Protein AF-A0A7Y0D7K5-F1 (afdb_monomer_lite)

Radius of gyration: 28.22 Å; chains: 1; bounding box: 79×34×93 Å

Sequence (152 aa):
MPNDAGIDSTDLQPPSTDTEVSLPSPTLRAWVGRTGASWARPSWRRTLSRWSIAGAAVDMLTTSAVGHADRIREGNPLSAAGQALLGSTLVYMVATTLLVTGLLTVLAVRPVNGPTRMLWWALALLGAAKIAVAILNLVVLQGALDAAVDVV

pLDDT: mean 70.34, std 15.25, range [37.34, 91.44]

Foldseek 3Di:
DDDDDDDDPPDPPPPPPPPPVCDPQDDPVRLLVCLVVLCVDDDVLVVLLVLLLVLLVLLLVLLVVVCVPPVDDDPDPVLVVQCVVPVDSNVSSVVVSVVLNSLSSSSSTDQGDDVSVVSNVVNSVSSVVSNVSSVVSVVVVVVVVVVVVVVD

Structure (mmCIF, N/CA/C/O backbone):
data_AF-A0A7Y0D7K5-F1
#
_entry.id   AF-A0A7Y0D7K5-F1
#
loop_
_atom_site.group_PDB
_atom_site.id
_atom_site.type_symbol
_atom_site.label_atom_id
_atom_site.label_alt_id
_atom_site.label_comp_id
_atom_site.label_asym_id
_atom_site.label_entity_id
_atom_site.label_seq_id
_atom_site.pdbx_PDB_ins_code
_atom_site.Cartn_x
_atom_site.Cartn_y
_atom_site.Cartn_z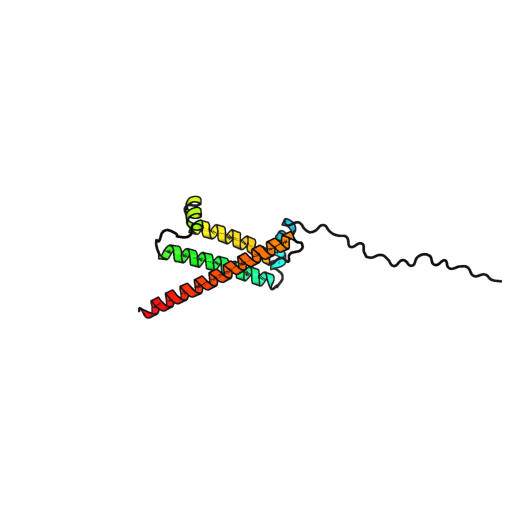
_atom_site.occupancy
_atom_site.B_iso_or_equiv
_atom_site.auth_seq_id
_atom_site.auth_comp_id
_atom_site.auth_asym_id
_atom_site.auth_atom_id
_atom_site.pdbx_PDB_model_num
ATOM 1 N N . MET A 1 1 ? -60.578 -14.294 63.169 1.00 37.34 1 MET A N 1
ATOM 2 C CA . MET A 1 1 ? -59.136 -14.623 63.188 1.00 37.34 1 MET A CA 1
ATOM 3 C C . MET A 1 1 ? -58.818 -15.430 61.941 1.00 37.34 1 MET A C 1
ATOM 5 O O . MET A 1 1 ? -59.559 -16.388 61.744 1.00 37.34 1 MET A O 1
ATOM 9 N N . PRO A 1 2 ? -57.742 -15.161 61.176 1.00 46.78 2 PRO A N 1
ATOM 10 C CA . PRO A 1 2 ? -57.019 -13.912 60.843 1.00 46.78 2 PRO A CA 1
ATOM 11 C C . PRO A 1 2 ? -57.277 -13.509 59.353 1.00 46.78 2 PRO A C 1
ATOM 13 O O . PRO A 1 2 ? -57.863 -14.290 58.615 1.00 46.78 2 PRO A O 1
ATOM 16 N N . ASN A 1 3 ? -57.193 -12.242 58.921 1.00 45.78 3 ASN A N 1
ATOM 17 C CA . ASN A 1 3 ? -56.014 -11.459 58.494 1.00 45.78 3 ASN A CA 1
ATOM 18 C C . ASN A 1 3 ? -55.047 -12.191 57.547 1.00 45.78 3 ASN A C 1
ATOM 20 O O . ASN A 1 3 ? -54.364 -13.089 58.009 1.00 45.78 3 ASN A O 1
ATOM 24 N N . ASP A 1 4 ? -54.964 -11.731 56.293 1.00 44.91 4 ASP A N 1
ATOM 25 C CA . ASP A 1 4 ? -53.731 -11.615 55.490 1.00 44.91 4 ASP A CA 1
ATOM 26 C C . ASP A 1 4 ? -54.038 -10.619 54.353 1.00 44.91 4 ASP A C 1
ATOM 28 O O . ASP A 1 4 ? -54.832 -10.883 53.456 1.00 44.91 4 ASP A O 1
ATOM 32 N N . ALA A 1 5 ? -53.762 -9.333 54.575 1.00 48.69 5 ALA A N 1
ATOM 33 C CA . ALA A 1 5 ? -52.482 -8.697 54.265 1.00 48.69 5 ALA A CA 1
ATOM 34 C C . ALA A 1 5 ? -52.248 -8.643 52.749 1.00 48.69 5 ALA A C 1
ATOM 36 O O . ALA A 1 5 ? -51.933 -9.636 52.099 1.00 48.69 5 ALA A O 1
ATOM 37 N N . GLY A 1 6 ? -52.443 -7.442 52.200 1.00 49.81 6 GLY A N 1
ATOM 38 C CA . GLY A 1 6 ? -52.132 -7.138 50.817 1.00 49.81 6 GLY A CA 1
ATOM 39 C C . GLY A 1 6 ? -50.668 -7.418 50.509 1.00 49.81 6 GLY A C 1
ATOM 40 O O . GLY A 1 6 ? -49.778 -7.089 51.292 1.00 49.81 6 GLY A O 1
ATOM 41 N N . ILE A 1 7 ? -50.443 -7.992 49.335 1.00 47.72 7 ILE A N 1
ATOM 42 C CA . ILE A 1 7 ? -49.154 -7.916 48.669 1.00 47.72 7 ILE A CA 1
ATOM 43 C C . ILE A 1 7 ? -49.360 -6.920 47.540 1.00 47.72 7 ILE A C 1
ATOM 45 O O . ILE A 1 7 ? -49.883 -7.228 46.469 1.00 47.72 7 ILE A O 1
ATOM 49 N N . ASP A 1 8 ? -49.036 -5.681 47.888 1.00 45.88 8 ASP A N 1
ATOM 50 C CA . ASP A 1 8 ? -48.740 -4.605 46.964 1.00 45.88 8 ASP A CA 1
ATOM 51 C C . ASP A 1 8 ? -47.796 -5.157 45.886 1.00 45.88 8 ASP A C 1
ATOM 53 O O . ASP A 1 8 ? -46.768 -5.761 46.194 1.00 45.88 8 ASP A O 1
ATOM 57 N N . SER A 1 9 ? -48.184 -5.040 44.617 1.00 49.78 9 SER A N 1
ATOM 58 C CA . SER A 1 9 ? -47.367 -5.482 43.479 1.00 49.78 9 SER A CA 1
ATOM 59 C C . SER A 1 9 ? -46.282 -4.446 43.185 1.00 49.78 9 SER A C 1
ATOM 61 O O . SER A 1 9 ? -46.127 -3.992 42.052 1.00 49.78 9 SER A O 1
ATOM 63 N N . THR A 1 10 ? -45.570 -4.033 44.231 1.00 52.44 10 THR A N 1
ATOM 64 C CA . THR A 1 10 ? -44.406 -3.170 44.154 1.00 52.44 10 THR A CA 1
ATOM 65 C C . THR A 1 10 ? -43.204 -4.011 43.731 1.00 52.44 10 THR A C 1
ATOM 67 O O . THR A 1 10 ? -42.804 -4.970 44.387 1.00 52.44 10 THR A O 1
ATOM 70 N N . ASP A 1 11 ? -42.642 -3.615 42.593 1.00 52.28 11 ASP A N 1
ATOM 71 C CA . ASP A 1 11 ? -41.229 -3.752 42.261 1.00 52.28 11 ASP A CA 1
ATOM 72 C C . ASP A 1 11 ? -40.664 -5.169 42.100 1.00 52.28 11 ASP A C 1
ATOM 74 O O . ASP A 1 11 ? -39.744 -5.600 42.790 1.00 52.28 11 ASP A O 1
ATOM 78 N N . LEU A 1 12 ? -41.090 -5.838 41.029 1.00 51.75 12 LEU A N 1
ATOM 79 C CA . LEU A 1 12 ? -40.170 -6.687 40.265 1.00 51.75 12 LEU A CA 1
ATOM 80 C C . LEU A 1 12 ? -39.890 -6.035 38.913 1.00 51.75 12 LEU A C 1
ATOM 82 O O . LEU A 1 12 ? -40.195 -6.576 37.851 1.00 51.75 12 LEU A O 1
ATOM 86 N N . GLN A 1 13 ? -39.298 -4.841 38.962 1.00 49.28 13 GLN A N 1
ATOM 87 C CA . GLN A 1 13 ? -38.599 -4.298 37.809 1.00 49.28 13 GLN A CA 1
ATOM 88 C C . GLN A 1 13 ? -37.346 -5.166 37.599 1.00 49.28 13 GLN A C 1
ATOM 90 O O . GLN A 1 13 ? -36.505 -5.235 38.500 1.00 49.28 13 GLN A O 1
ATOM 95 N N . PRO A 1 14 ? -37.212 -5.881 36.466 1.00 58.06 14 PRO A N 1
ATOM 96 C CA . PRO A 1 14 ? -35.986 -6.612 36.180 1.00 58.06 14 PRO A CA 1
ATOM 97 C C . PRO A 1 14 ? -34.816 -5.620 36.209 1.00 58.06 14 PRO A C 1
ATOM 99 O O . PRO A 1 14 ? -34.997 -4.474 35.782 1.00 58.06 14 PRO A O 1
ATOM 102 N N . PRO A 1 15 ? -33.630 -6.010 36.715 1.00 50.12 15 PRO A N 1
ATOM 103 C CA . PRO A 1 15 ? -32.472 -5.132 36.682 1.00 50.12 15 PRO A CA 1
ATOM 104 C C . PRO A 1 15 ? -32.242 -4.731 35.228 1.00 50.12 15 PRO A C 1
ATOM 106 O O . PRO A 1 15 ? -31.954 -5.570 34.377 1.00 50.12 15 PRO A O 1
ATOM 109 N N . SER A 1 16 ? -32.435 -3.449 34.935 1.00 52.41 16 SER A N 1
ATOM 110 C CA . SER A 1 16 ? -32.160 -2.862 33.635 1.00 52.41 16 SER A CA 1
ATOM 111 C C . SER A 1 16 ? -30.655 -2.955 33.389 1.00 52.41 16 SER A C 1
ATOM 113 O O . SER A 1 16 ? -29.896 -2.072 33.778 1.00 52.41 16 SER A O 1
ATOM 115 N N . THR A 1 17 ? -30.215 -4.049 32.769 1.00 54.75 17 THR A N 1
ATOM 116 C CA . THR A 1 17 ? -28.835 -4.265 32.305 1.00 54.75 17 THR A CA 1
ATOM 117 C C . THR A 1 17 ? -28.486 -3.468 31.047 1.00 54.75 17 THR A C 1
ATOM 119 O O . THR A 1 17 ? -27.447 -3.709 30.443 1.00 54.75 17 THR A O 1
ATOM 122 N N . ASP A 1 18 ? -29.298 -2.479 30.680 1.00 45.50 18 ASP A N 1
ATOM 123 C CA . ASP A 1 18 ? -29.121 -1.685 29.463 1.00 45.50 18 ASP A CA 1
ATOM 124 C C . ASP A 1 18 ? -28.485 -0.320 29.729 1.00 45.50 18 ASP A C 1
ATOM 126 O O . ASP A 1 18 ? -28.704 0.645 28.998 1.00 45.50 18 ASP A O 1
ATOM 130 N N . THR A 1 19 ? -27.612 -0.228 30.731 1.00 46.91 19 THR A N 1
ATOM 131 C CA . THR A 1 19 ? -26.555 0.782 30.666 1.00 46.91 19 THR A CA 1
ATOM 132 C C . THR A 1 19 ? -25.434 0.197 29.818 1.00 46.91 19 THR A C 1
ATOM 134 O O . THR A 1 19 ? -24.375 -0.175 30.325 1.00 46.91 19 THR A O 1
ATOM 137 N N . GLU A 1 20 ? -25.668 0.077 28.508 1.00 46.62 20 GLU A N 1
ATOM 138 C CA . GLU A 1 20 ? -24.581 -0.065 27.548 1.00 46.62 20 GLU A CA 1
ATOM 139 C C . GLU A 1 20 ? -23.763 1.223 27.681 1.00 46.62 20 GLU A C 1
ATOM 141 O O . GLU A 1 20 ? -24.100 2.268 27.123 1.00 46.62 20 GLU A O 1
ATOM 146 N N . VAL A 1 21 ? -22.749 1.192 28.554 1.00 52.50 21 VAL A N 1
ATOM 147 C CA . VAL A 1 21 ? -21.819 2.299 28.756 1.00 52.50 21 VAL A CA 1
ATOM 148 C C . VAL A 1 21 ? -21.163 2.517 27.404 1.00 52.50 21 VAL A C 1
ATOM 150 O O . VAL A 1 21 ? -20.246 1.792 27.017 1.00 52.50 21 VAL A O 1
ATOM 153 N N . SER A 1 22 ? -21.706 3.480 26.661 1.00 50.75 22 SER A N 1
ATOM 154 C CA . SER A 1 22 ? -21.267 3.845 25.326 1.00 50.75 22 SER A CA 1
ATOM 155 C C . SER A 1 22 ? -19.886 4.467 25.473 1.00 50.75 22 SER A C 1
ATOM 157 O O . SER A 1 22 ? -19.724 5.672 25.666 1.00 50.75 22 SER A O 1
ATOM 159 N N . LEU A 1 23 ? -18.867 3.607 25.511 1.00 59.88 23 LEU A N 1
ATOM 160 C CA . LEU A 1 23 ? -17.484 4.038 25.570 1.00 59.88 23 LEU A CA 1
ATOM 161 C C . LEU A 1 23 ? -17.239 4.920 24.343 1.00 59.88 23 LEU A C 1
ATOM 163 O O . LEU A 1 23 ? -17.648 4.552 23.235 1.00 59.88 23 LEU A O 1
ATOM 167 N N . PRO A 1 24 ? -16.581 6.079 24.512 1.00 64.94 24 PRO A N 1
ATOM 168 C CA . PRO A 1 24 ? -16.316 6.968 23.399 1.00 64.94 24 PRO A CA 1
ATOM 169 C C . PRO A 1 24 ? -15.622 6.181 22.291 1.00 64.94 24 PRO A C 1
ATOM 171 O O . PRO A 1 24 ? -14.664 5.439 22.532 1.00 64.94 24 PRO A O 1
ATOM 174 N N . SER A 1 25 ? -16.141 6.330 21.070 1.00 67.25 25 SER A N 1
ATOM 175 C CA . SER A 1 25 ? -15.589 5.659 19.899 1.00 67.25 25 SER A CA 1
ATOM 176 C C . SER A 1 25 ? -14.076 5.900 19.853 1.00 67.25 25 SER A C 1
ATOM 178 O O . SER A 1 25 ? -13.645 7.053 19.961 1.00 67.25 25 SER A O 1
ATOM 180 N N . PRO A 1 26 ? -13.248 4.850 19.713 1.00 71.00 26 PRO A N 1
ATOM 181 C CA . PRO A 1 26 ? -11.804 5.002 19.794 1.00 71.00 26 PRO A CA 1
ATOM 182 C C . PRO A 1 26 ? -11.325 5.996 18.733 1.00 71.00 26 PRO A C 1
ATOM 184 O O . PRO A 1 26 ? -11.741 5.945 17.571 1.00 71.00 26 PRO A O 1
ATOM 187 N N . THR A 1 27 ? -10.439 6.903 19.143 1.00 82.19 27 THR A N 1
ATOM 188 C CA . THR A 1 27 ? -9.849 7.901 18.246 1.00 82.19 27 THR A CA 1
ATOM 189 C C . THR A 1 27 ? -9.076 7.226 17.110 1.00 82.19 27 THR A C 1
ATOM 191 O O . THR A 1 27 ? -8.620 6.086 17.233 1.00 82.19 27 THR A O 1
ATOM 194 N N . LEU A 1 28 ? -8.875 7.933 15.993 1.00 79.19 28 LEU A N 1
ATOM 195 C CA . LEU A 1 28 ? -8.147 7.401 14.832 1.00 79.19 28 LEU A CA 1
ATOM 196 C C . LEU A 1 28 ? -6.725 6.949 15.214 1.00 79.19 28 LEU A C 1
ATOM 198 O O . LEU A 1 28 ? -6.277 5.887 14.788 1.00 79.19 28 LEU A O 1
ATOM 202 N N . ARG A 1 29 ? -6.063 7.687 16.118 1.00 82.94 29 ARG A N 1
ATOM 203 C CA . ARG A 1 29 ? -4.767 7.309 16.704 1.00 82.94 29 ARG A CA 1
ATOM 204 C C . ARG A 1 29 ? -4.850 6.001 17.495 1.00 82.94 29 ARG A C 1
ATOM 206 O O . ARG A 1 29 ? -4.013 5.127 17.299 1.00 82.94 29 ARG A O 1
ATOM 213 N N . ALA A 1 30 ? -5.859 5.843 18.354 1.00 82.06 30 ALA A N 1
ATOM 214 C CA . ALA A 1 30 ? -6.060 4.608 19.114 1.00 82.06 30 ALA A CA 1
ATOM 215 C C . ALA A 1 30 ? -6.389 3.415 18.200 1.00 82.06 30 ALA A C 1
ATOM 217 O O . ALA A 1 30 ? -5.985 2.284 18.466 1.00 82.06 30 ALA A O 1
ATOM 218 N N . TRP A 1 31 ? -7.091 3.650 17.090 1.00 83.69 31 TRP A N 1
ATOM 219 C CA . TRP A 1 31 ? -7.336 2.631 16.075 1.00 83.69 31 TRP A CA 1
ATOM 220 C C . TRP A 1 31 ? -6.047 2.197 15.365 1.00 83.69 31 TRP A C 1
ATOM 222 O O . TRP A 1 31 ? -5.764 1.001 15.340 1.00 83.69 31 TRP A O 1
ATOM 232 N N . VAL A 1 32 ? -5.225 3.138 14.888 1.00 82.94 32 VAL A N 1
ATOM 233 C CA . VAL A 1 32 ? -3.920 2.834 14.268 1.00 82.94 32 VAL A CA 1
ATOM 234 C C . VAL A 1 32 ? -2.968 2.162 15.263 1.00 82.94 32 VAL A C 1
ATOM 236 O O . VAL A 1 32 ? -2.272 1.217 14.897 1.00 82.94 32 VAL A O 1
ATOM 239 N N . GLY A 1 33 ? -2.984 2.557 16.539 1.00 83.44 33 GLY A N 1
ATOM 240 C CA . GLY A 1 33 ? -2.169 1.934 17.589 1.00 83.44 33 GLY A CA 1
ATOM 241 C C . GLY A 1 33 ? -2.446 0.437 17.792 1.00 83.44 33 GLY A C 1
ATOM 242 O O . GLY A 1 33 ? -1.570 -0.301 18.235 1.00 83.44 33 GLY A O 1
ATOM 243 N N . ARG A 1 34 ? -3.628 -0.056 17.390 1.00 82.19 34 ARG A N 1
ATOM 244 C CA . ARG A 1 34 ? -3.972 -1.489 17.435 1.00 82.19 34 ARG A CA 1
ATOM 245 C C . ARG A 1 34 ? -3.361 -2.311 16.299 1.00 82.19 34 ARG A C 1
ATOM 247 O O . ARG A 1 34 ? -3.541 -3.531 16.283 1.00 82.19 34 ARG A O 1
ATOM 254 N N . THR A 1 35 ? -2.637 -1.688 15.369 1.00 80.69 35 THR A N 1
ATOM 255 C CA . THR A 1 35 ? -2.029 -2.376 14.220 1.00 80.69 35 THR A CA 1
ATOM 256 C C . THR A 1 35 ? -1.077 -3.480 14.661 1.00 80.69 35 THR A C 1
ATOM 258 O O . THR A 1 35 ? -1.255 -4.621 14.240 1.00 80.69 35 THR A O 1
ATOM 261 N N . GLY A 1 36 ? -0.159 -3.201 15.594 1.00 78.19 36 GLY A N 1
ATOM 262 C CA . GLY A 1 36 ? 0.793 -4.205 16.087 1.00 78.19 36 GLY A CA 1
ATOM 263 C C . GLY A 1 36 ? 0.106 -5.445 16.674 1.00 78.19 36 GLY A C 1
ATOM 264 O O . GLY A 1 36 ? 0.386 -6.570 16.266 1.00 78.19 36 GLY A O 1
ATOM 265 N N . ALA A 1 37 ? -0.880 -5.244 17.554 1.00 79.81 37 ALA A N 1
ATOM 266 C CA . ALA A 1 37 ? -1.643 -6.343 18.152 1.00 79.81 37 ALA A CA 1
ATOM 267 C C . ALA A 1 37 ? -2.486 -7.120 17.121 1.00 79.81 37 ALA A C 1
ATOM 269 O O . ALA A 1 37 ? -2.661 -8.333 17.238 1.00 79.81 37 ALA A O 1
ATOM 270 N N . SER A 1 38 ? -2.994 -6.440 16.089 1.00 78.12 38 SER A N 1
ATOM 271 C CA . SER A 1 38 ? -3.802 -7.066 15.033 1.00 78.12 38 SER A CA 1
ATOM 272 C C . SER A 1 38 ? -2.968 -7.956 14.109 1.00 78.12 38 SER A C 1
ATOM 274 O O . SER A 1 38 ? -3.477 -8.938 13.576 1.00 78.12 38 SER A O 1
ATOM 276 N N . TRP A 1 39 ? -1.674 -7.665 13.964 1.00 78.19 39 TRP A N 1
ATOM 277 C CA . TRP A 1 39 ? -0.733 -8.494 13.209 1.00 78.19 39 TRP A CA 1
ATOM 278 C C . TRP A 1 39 ? -0.352 -9.801 13.915 1.00 78.19 39 TRP A C 1
ATOM 280 O O . TRP A 1 39 ? 0.015 -10.766 13.241 1.00 78.19 39 TRP A O 1
ATOM 290 N N . ALA A 1 40 ? -0.478 -9.866 15.243 1.00 81.38 40 ALA A N 1
ATOM 291 C CA . ALA A 1 40 ? -0.232 -11.088 16.008 1.00 81.38 40 ALA A CA 1
ATOM 292 C C . ALA A 1 40 ? -1.329 -12.146 15.795 1.00 81.38 40 ALA A C 1
ATOM 294 O O . ALA A 1 40 ? -1.075 -13.341 15.937 1.00 81.38 40 ALA A O 1
ATOM 295 N N . ARG A 1 41 ? -2.547 -11.729 15.417 1.00 76.44 41 ARG A N 1
ATOM 296 C CA . ARG A 1 41 ? -3.687 -12.634 15.235 1.00 76.44 41 ARG A CA 1
ATOM 297 C C . ARG A 1 41 ? -3.849 -13.033 13.762 1.00 76.44 41 ARG A C 1
ATOM 299 O O . ARG A 1 41 ? -3.824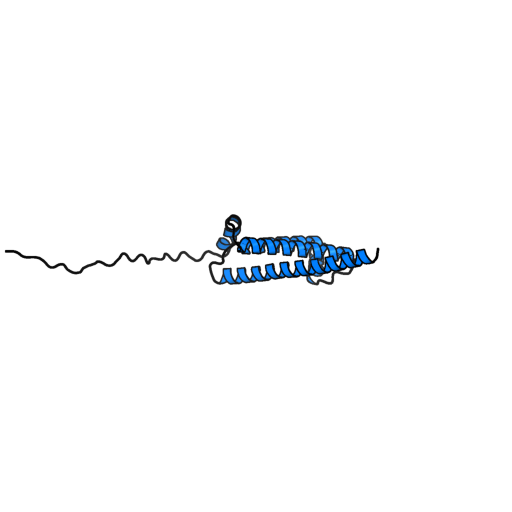 -12.168 12.881 1.00 76.44 41 ARG A O 1
ATOM 306 N N . PRO A 1 42 ? -4.024 -14.327 13.448 1.00 76.12 42 PRO A N 1
ATOM 307 C CA . PRO A 1 42 ? -4.322 -14.752 12.086 1.00 76.12 42 PRO A CA 1
ATOM 308 C C . PRO A 1 42 ? -5.692 -14.208 11.651 1.00 76.12 42 PRO A C 1
ATOM 310 O O . PRO A 1 42 ? -6.697 -14.389 12.333 1.00 76.12 42 PRO A O 1
ATOM 313 N N . SER A 1 43 ? -5.726 -13.496 10.523 1.00 85.88 43 SER A N 1
ATOM 314 C CA . SER A 1 43 ? -6.957 -12.988 9.909 1.00 85.88 43 SER A CA 1
ATOM 315 C C . SER A 1 43 ? -6.753 -12.759 8.411 1.00 85.88 43 SER A C 1
ATOM 317 O O . SER A 1 43 ? -5.652 -12.417 7.976 1.00 85.88 43 SER A O 1
ATOM 319 N N . TRP A 1 44 ? -7.818 -12.881 7.612 1.00 86.25 44 TRP A N 1
ATOM 320 C CA . TRP A 1 44 ? -7.761 -12.599 6.169 1.00 86.25 44 TRP A CA 1
ATOM 321 C C . TRP A 1 44 ? -7.306 -11.158 5.871 1.00 86.25 44 TRP A C 1
ATOM 323 O O . TRP A 1 44 ? -6.640 -10.906 4.872 1.00 86.25 44 TRP A O 1
ATOM 333 N N . ARG A 1 45 ? -7.593 -10.213 6.779 1.00 85.81 45 ARG A N 1
ATOM 334 C CA . ARG A 1 45 ? -7.161 -8.807 6.700 1.00 85.81 45 ARG A CA 1
ATOM 335 C C . ARG A 1 45 ? -5.642 -8.661 6.767 1.00 85.81 45 ARG A C 1
ATOM 337 O O . ARG A 1 45 ? -5.067 -7.854 6.042 1.00 85.81 45 ARG A O 1
ATOM 344 N N . ARG A 1 46 ? -4.982 -9.471 7.602 1.00 85.44 46 ARG A N 1
ATOM 345 C CA . ARG A 1 46 ? -3.516 -9.558 7.655 1.00 85.44 46 ARG A CA 1
ATOM 346 C C . ARG A 1 46 ? -2.956 -10.114 6.349 1.00 85.44 46 ARG A C 1
ATOM 348 O O . ARG A 1 46 ? -1.952 -9.607 5.863 1.00 85.44 46 ARG A O 1
ATOM 355 N N . THR A 1 47 ? -3.603 -11.126 5.774 1.00 86.00 47 THR A N 1
ATOM 356 C CA . THR A 1 47 ? -3.212 -11.677 4.469 1.00 86.00 47 THR A CA 1
ATOM 357 C C . THR A 1 47 ? -3.320 -10.617 3.374 1.00 86.00 47 THR A C 1
ATOM 359 O O . THR A 1 47 ? -2.350 -10.403 2.656 1.00 86.00 47 THR A O 1
ATOM 362 N N . LEU A 1 48 ? -4.430 -9.874 3.310 1.00 84.81 48 LEU A N 1
ATOM 363 C CA . LEU A 1 48 ? -4.598 -8.753 2.379 1.00 84.81 48 LEU A CA 1
ATOM 364 C C . LEU A 1 48 ? -3.517 -7.677 2.566 1.00 84.81 48 LEU A C 1
ATOM 366 O O . LEU A 1 48 ? -2.928 -7.219 1.590 1.00 84.81 48 LEU A O 1
ATOM 370 N N . SER A 1 49 ? -3.224 -7.303 3.815 1.00 85.25 49 SER A N 1
ATOM 371 C CA . SER A 1 49 ? -2.156 -6.351 4.138 1.00 85.25 49 SER A CA 1
ATOM 372 C C . SER A 1 49 ? -0.789 -6.841 3.643 1.00 85.25 49 SER A C 1
ATOM 374 O O . SER A 1 49 ? -0.086 -6.101 2.962 1.00 85.25 49 SER A O 1
ATOM 376 N N . ARG A 1 50 ? -0.444 -8.113 3.885 1.00 87.19 50 ARG A N 1
ATOM 377 C CA . ARG A 1 50 ? 0.801 -8.733 3.397 1.00 87.19 50 ARG A CA 1
ATOM 378 C C . ARG A 1 50 ? 0.906 -8.727 1.877 1.00 87.19 50 ARG A C 1
ATOM 380 O O . ARG A 1 50 ? 1.939 -8.320 1.360 1.00 87.19 50 ARG A O 1
ATOM 387 N N . TRP A 1 51 ? -0.150 -9.136 1.175 1.00 85.50 51 TRP A N 1
ATOM 388 C CA . TRP A 1 51 ? -0.177 -9.110 -0.289 1.00 85.50 51 TRP A CA 1
ATOM 389 C C . TRP A 1 51 ? -0.045 -7.695 -0.840 1.00 85.50 51 TRP A C 1
ATOM 391 O O . TRP A 1 51 ? 0.680 -7.484 -1.803 1.00 85.50 51 TRP A O 1
ATOM 401 N N . SER A 1 52 ? -0.678 -6.716 -0.195 1.00 82.62 52 SER A N 1
ATOM 402 C CA . SER A 1 52 ? -0.586 -5.311 -0.602 1.00 82.62 52 SER A CA 1
ATOM 403 C C . SER A 1 52 ? 0.833 -4.762 -0.430 1.00 82.62 52 SER A C 1
ATOM 405 O O . SER A 1 52 ? 1.334 -4.067 -1.308 1.00 82.62 52 SER A O 1
ATOM 407 N N . ILE A 1 53 ? 1.500 -5.100 0.680 1.00 84.81 53 ILE A N 1
ATOM 408 C CA . ILE A 1 53 ? 2.898 -4.725 0.940 1.00 84.81 53 ILE A CA 1
ATOM 409 C C . ILE A 1 53 ? 3.834 -5.400 -0.067 1.00 84.81 53 ILE A C 1
ATOM 411 O O . ILE A 1 53 ? 4.698 -4.737 -0.634 1.00 84.81 53 ILE A O 1
ATOM 415 N N . ALA A 1 54 ? 3.641 -6.695 -0.327 1.00 84.81 54 ALA A N 1
ATOM 416 C CA . ALA A 1 54 ? 4.409 -7.419 -1.335 1.00 84.81 54 ALA A CA 1
ATOM 417 C C . ALA A 1 54 ? 4.217 -6.803 -2.730 1.00 84.81 54 ALA A C 1
ATOM 419 O O . ALA A 1 54 ? 5.197 -6.552 -3.421 1.00 84.81 54 ALA A O 1
ATOM 420 N N . GLY A 1 55 ? 2.977 -6.472 -3.106 1.00 78.25 55 GLY A N 1
ATOM 421 C CA . GLY A 1 55 ? 2.671 -5.766 -4.349 1.00 78.25 55 GLY A CA 1
ATOM 422 C C . GLY A 1 55 ? 3.370 -4.409 -4.435 1.00 78.25 55 GLY A C 1
ATOM 423 O O . GLY A 1 55 ? 3.976 -4.102 -5.452 1.00 78.25 55 GLY A O 1
ATOM 424 N N . ALA A 1 56 ? 3.375 -3.624 -3.353 1.00 79.62 56 ALA A N 1
ATOM 425 C CA . ALA A 1 56 ? 4.082 -2.344 -3.319 1.00 79.62 56 ALA A CA 1
ATOM 426 C C . ALA A 1 56 ? 5.605 -2.501 -3.483 1.00 79.62 56 ALA A C 1
ATOM 428 O O . ALA A 1 56 ? 6.223 -1.711 -4.192 1.00 79.62 56 ALA A O 1
ATOM 429 N N . ALA A 1 57 ? 6.201 -3.529 -2.874 1.00 81.00 57 ALA A N 1
ATOM 430 C CA . ALA A 1 57 ? 7.624 -3.824 -3.026 1.00 81.00 57 ALA A CA 1
ATOM 431 C C . ALA A 1 57 ? 7.970 -4.296 -4.450 1.00 81.00 57 ALA A C 1
ATOM 433 O O . ALA A 1 57 ? 8.956 -3.839 -5.022 1.00 81.00 57 ALA A O 1
ATOM 434 N N . VAL A 1 58 ? 7.155 -5.173 -5.045 1.00 80.25 58 VAL A N 1
ATOM 435 C CA . VAL A 1 58 ? 7.353 -5.652 -6.425 1.00 80.25 58 VAL A CA 1
ATOM 436 C C . VAL A 1 58 ? 7.185 -4.517 -7.431 1.00 80.25 58 VAL A C 1
ATOM 438 O O . VAL A 1 58 ? 8.009 -4.379 -8.330 1.00 80.25 58 VAL A O 1
ATOM 441 N N . ASP A 1 59 ? 6.169 -3.672 -7.265 1.00 75.69 59 ASP A N 1
ATOM 442 C CA . ASP A 1 59 ? 5.963 -2.472 -8.081 1.00 75.69 59 ASP A CA 1
ATOM 443 C C . ASP A 1 59 ? 7.178 -1.531 -8.019 1.00 75.69 59 ASP A C 1
ATOM 445 O O . ASP A 1 59 ? 7.692 -1.093 -9.047 1.00 75.69 59 ASP A O 1
ATOM 449 N N . MET A 1 60 ? 7.717 -1.295 -6.820 1.00 77.44 60 MET A N 1
ATOM 450 C CA . MET A 1 60 ? 8.936 -0.508 -6.644 1.00 77.44 60 MET A CA 1
ATOM 451 C C . MET A 1 60 ? 10.141 -1.136 -7.360 1.00 77.44 60 MET A C 1
ATOM 453 O O . MET A 1 60 ? 10.866 -0.432 -8.062 1.00 77.44 60 MET A O 1
ATOM 457 N N . LEU A 1 61 ? 10.368 -2.444 -7.190 1.00 74.56 61 LEU A N 1
ATOM 458 C CA . LEU A 1 61 ? 11.493 -3.156 -7.807 1.00 74.56 61 LEU A CA 1
ATOM 459 C C . LEU A 1 61 ? 11.403 -3.140 -9.333 1.00 74.56 61 LEU A C 1
ATOM 461 O O . LEU A 1 61 ? 12.385 -2.831 -10.001 1.00 74.56 61 LEU A O 1
ATOM 465 N N . THR A 1 62 ? 10.223 -3.431 -9.875 1.00 67.19 62 THR A N 1
ATOM 466 C CA . THR A 1 62 ? 9.980 -3.443 -11.322 1.00 67.19 62 THR A CA 1
ATOM 467 C C . THR A 1 62 ? 10.120 -2.047 -11.916 1.00 67.19 62 THR A C 1
ATOM 469 O O . THR A 1 62 ? 10.830 -1.881 -12.902 1.00 67.19 62 THR A O 1
ATOM 472 N N . THR A 1 63 ? 9.571 -1.019 -11.268 1.00 66.31 63 THR A N 1
ATOM 473 C CA . THR A 1 63 ? 9.741 0.371 -11.715 1.00 66.31 63 THR A CA 1
ATOM 474 C C . THR A 1 63 ? 11.209 0.818 -11.650 1.00 66.31 63 THR A C 1
ATOM 476 O O . THR A 1 63 ? 11.702 1.464 -12.573 1.00 66.31 63 THR A O 1
ATOM 479 N N . SER A 1 64 ? 11.942 0.425 -10.602 1.00 64.31 64 SER A N 1
ATOM 480 C CA . SER A 1 64 ? 13.368 0.758 -10.451 1.00 64.31 64 SER A CA 1
ATOM 481 C C . SER A 1 64 ? 14.252 0.046 -11.484 1.00 64.31 64 SER A C 1
ATOM 483 O O . SER A 1 64 ? 15.221 0.633 -11.967 1.00 64.31 64 SER A O 1
ATOM 485 N N . ALA A 1 65 ? 13.924 -1.203 -11.832 1.00 61.06 65 ALA A N 1
ATOM 486 C CA . ALA A 1 65 ? 14.640 -1.984 -12.840 1.00 61.06 65 ALA A CA 1
ATOM 487 C C . ALA A 1 65 ? 14.395 -1.447 -14.260 1.00 61.06 65 ALA A C 1
ATOM 489 O O . ALA A 1 65 ? 15.347 -1.284 -15.023 1.00 61.06 65 ALA A O 1
ATOM 490 N N . VAL A 1 66 ? 13.147 -1.090 -14.587 1.00 53.03 66 VAL A N 1
ATOM 491 C CA . VAL A 1 66 ? 12.788 -0.476 -15.878 1.00 53.03 66 VAL A CA 1
ATOM 492 C C . VAL A 1 66 ? 13.477 0.885 -16.052 1.00 53.03 66 VAL A C 1
ATOM 494 O O . VAL A 1 66 ? 14.004 1.166 -17.124 1.00 53.03 66 VAL A O 1
ATOM 497 N N . GLY A 1 67 ? 13.592 1.692 -14.990 1.00 50.28 67 GLY A N 1
ATOM 498 C CA . GLY A 1 67 ? 14.324 2.968 -15.034 1.00 50.28 67 GLY A CA 1
ATOM 499 C C . GLY A 1 67 ? 15.833 2.842 -15.310 1.00 50.28 67 GLY A C 1
ATOM 500 O O . GLY A 1 67 ? 16.433 3.768 -15.855 1.00 50.28 67 GLY A O 1
ATOM 501 N N . HIS A 1 68 ? 16.463 1.706 -14.982 1.00 49.78 68 HIS A N 1
ATOM 502 C CA . HIS A 1 68 ? 17.887 1.463 -15.267 1.00 49.78 68 HIS A CA 1
ATOM 503 C C . HIS A 1 68 ? 18.148 0.883 -16.663 1.00 49.78 68 HIS A C 1
ATOM 505 O O . HIS A 1 68 ? 19.224 1.121 -17.212 1.00 49.78 68 HIS A O 1
ATOM 511 N N . ALA A 1 69 ? 17.197 0.136 -17.232 1.00 43.53 69 ALA A N 1
ATOM 512 C CA . ALA A 1 69 ? 17.379 -0.543 -18.515 1.00 43.53 69 ALA A CA 1
ATOM 513 C C . ALA A 1 69 ? 17.442 0.429 -19.705 1.00 43.53 69 ALA A C 1
ATOM 515 O O . ALA A 1 69 ? 18.155 0.159 -20.668 1.00 43.53 69 ALA A O 1
ATOM 516 N N . ASP A 1 70 ? 16.764 1.576 -19.622 1.00 40.72 70 ASP A N 1
ATOM 517 C CA . ASP A 1 70 ? 16.527 2.389 -20.816 1.00 40.72 70 ASP A CA 1
ATOM 518 C C . ASP A 1 70 ? 17.395 3.655 -20.952 1.00 40.7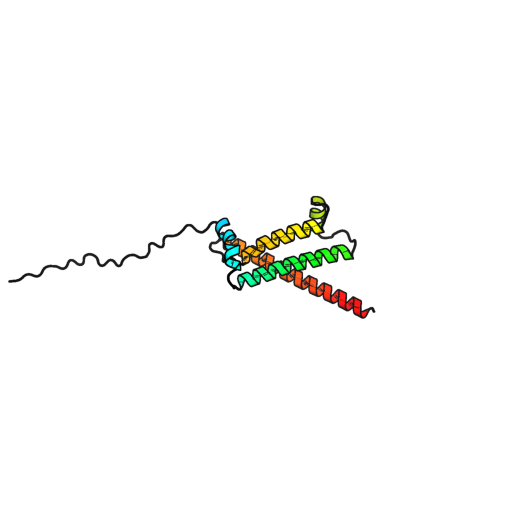2 70 ASP A C 1
ATOM 520 O O . ASP A 1 70 ? 17.487 4.202 -22.045 1.00 40.72 70 ASP A O 1
ATOM 524 N N . ARG A 1 71 ? 18.040 4.201 -19.904 1.00 44.28 71 ARG A N 1
ATOM 525 C CA . ARG A 1 71 ? 18.572 5.600 -19.938 1.00 44.28 71 ARG A CA 1
ATOM 526 C C . ARG A 1 71 ? 17.547 6.625 -20.488 1.00 44.28 71 ARG A C 1
ATOM 528 O O . ARG A 1 71 ? 17.914 7.751 -20.835 1.00 44.28 71 ARG A O 1
ATOM 535 N N . ILE A 1 72 ? 16.263 6.265 -20.573 1.00 45.03 72 ILE A N 1
ATOM 536 C CA . ILE A 1 72 ? 15.201 7.113 -21.091 1.00 45.03 72 ILE A CA 1
ATOM 537 C C . ILE A 1 72 ? 14.707 7.946 -19.922 1.00 45.03 72 ILE A C 1
ATOM 539 O O . ILE A 1 72 ? 14.159 7.444 -18.944 1.00 45.03 72 ILE A O 1
ATOM 543 N N . ARG A 1 73 ? 14.947 9.247 -20.064 1.00 45.66 73 ARG A N 1
ATOM 544 C CA . ARG A 1 73 ? 14.210 10.360 -19.467 1.00 45.66 73 ARG A CA 1
ATOM 545 C C . ARG A 1 73 ? 12.863 9.901 -18.893 1.00 45.66 73 ARG A C 1
ATOM 547 O O . ARG A 1 73 ? 11.927 9.616 -19.632 1.00 45.66 73 ARG A O 1
ATOM 554 N N . GLU A 1 74 ? 12.823 9.808 -17.573 1.00 45.47 74 GLU A N 1
ATOM 555 C CA . GLU A 1 74 ? 11.744 9.224 -16.785 1.00 45.47 74 GLU A CA 1
ATOM 556 C C . GLU A 1 74 ? 10.377 9.818 -17.170 1.00 45.47 74 GLU A C 1
ATOM 558 O O . GLU A 1 74 ? 10.053 10.955 -16.836 1.00 45.47 74 GLU A O 1
ATOM 563 N N . GLY A 1 75 ? 9.566 9.053 -17.909 1.00 45.47 75 GLY A N 1
ATOM 564 C CA . GLY A 1 75 ? 8.242 9.474 -18.387 1.00 45.47 75 GLY A CA 1
ATOM 565 C C . GLY A 1 75 ? 7.163 9.519 -17.297 1.00 45.47 75 GLY A C 1
ATOM 566 O O . GLY A 1 75 ? 6.005 9.805 -17.591 1.00 45.47 75 GLY A O 1
ATOM 567 N N . ASN A 1 76 ? 7.519 9.234 -16.040 1.00 51.75 76 ASN A N 1
ATOM 568 C CA . ASN A 1 76 ? 6.606 9.314 -14.908 1.00 51.75 76 ASN A CA 1
ATOM 569 C C . ASN A 1 76 ? 6.727 10.701 -14.239 1.00 51.75 76 ASN A C 1
ATOM 571 O O . ASN A 1 76 ? 7.737 10.966 -13.578 1.00 51.75 76 ASN A O 1
ATOM 575 N N . PRO A 1 77 ? 5.715 11.584 -14.353 1.00 51.50 77 PRO A N 1
ATOM 576 C CA . PRO A 1 77 ? 5.791 12.958 -13.849 1.00 51.50 77 PRO A CA 1
ATOM 577 C C . PRO A 1 77 ? 6.012 13.040 -12.329 1.00 51.50 77 PRO A C 1
ATOM 579 O O . PRO A 1 77 ? 6.614 14.000 -11.852 1.00 51.50 77 PRO A O 1
ATOM 582 N N . LEU A 1 78 ? 5.595 12.023 -11.562 1.00 51.94 78 LEU A N 1
ATOM 583 C CA . LEU A 1 78 ? 5.855 11.939 -10.117 1.00 51.94 78 LEU A CA 1
ATOM 584 C C . LEU A 1 78 ? 7.309 11.564 -9.802 1.00 51.94 78 LEU A C 1
ATOM 586 O O . LEU A 1 78 ? 7.874 12.051 -8.826 1.00 51.94 78 LEU A O 1
ATOM 590 N N . SER A 1 79 ? 7.917 10.729 -10.644 1.00 51.72 79 SER A N 1
ATOM 591 C CA . SER A 1 79 ? 9.316 10.316 -10.518 1.00 51.72 79 SER A CA 1
ATOM 592 C C . SER A 1 79 ? 10.266 11.463 -10.853 1.00 51.72 79 SER A C 1
ATOM 594 O O . SER A 1 79 ? 11.160 11.764 -10.070 1.00 51.72 79 SER A O 1
ATOM 596 N N . ALA A 1 80 ? 9.990 12.194 -11.93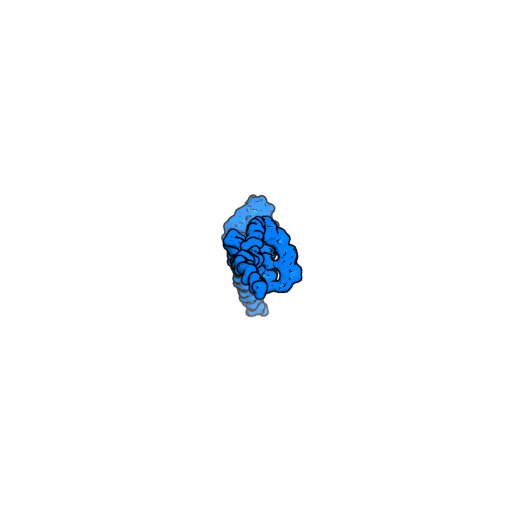8 1.00 54.56 80 ALA A N 1
ATOM 597 C CA . ALA A 1 80 ? 10.748 13.384 -12.322 1.00 54.56 80 ALA A CA 1
ATOM 598 C C . ALA A 1 80 ? 10.656 14.506 -11.266 1.00 54.56 80 ALA A C 1
ATOM 600 O O . ALA A 1 80 ? 11.653 15.160 -10.955 1.00 54.56 80 ALA A O 1
ATOM 601 N N . ALA A 1 81 ? 9.477 14.701 -10.660 1.00 54.47 81 ALA A N 1
ATOM 602 C CA . ALA A 1 81 ? 9.296 15.640 -9.552 1.00 54.47 81 ALA A CA 1
ATOM 603 C C . ALA A 1 81 ? 10.021 15.185 -8.270 1.00 54.47 81 ALA A C 1
ATOM 605 O O . ALA A 1 81 ? 10.613 16.006 -7.571 1.00 54.47 81 ALA A O 1
ATOM 606 N N . GLY A 1 82 ? 10.025 13.881 -7.974 1.00 50.81 82 GLY A N 1
ATOM 607 C CA . GLY A 1 82 ? 10.773 13.299 -6.856 1.00 50.81 82 GLY A CA 1
ATOM 608 C C . GLY A 1 82 ? 12.291 13.381 -7.040 1.00 50.81 82 GLY A C 1
ATOM 609 O O . GLY A 1 82 ? 13.014 13.702 -6.096 1.00 50.81 82 GLY A O 1
ATOM 610 N N . GLN A 1 83 ? 12.775 13.180 -8.267 1.00 51.56 83 GLN A N 1
ATOM 611 C CA . GLN A 1 83 ? 14.177 13.343 -8.646 1.00 51.56 83 GLN A CA 1
ATOM 612 C C . GLN A 1 83 ? 14.634 14.799 -8.487 1.00 51.56 83 GLN A C 1
ATOM 614 O O . GLN A 1 83 ? 15.729 15.040 -7.985 1.00 51.56 83 GLN A O 1
ATOM 619 N N . ALA A 1 84 ? 13.780 15.770 -8.825 1.00 55.06 84 ALA A N 1
ATOM 620 C CA . ALA A 1 84 ? 14.048 17.188 -8.582 1.00 55.06 84 ALA A CA 1
ATOM 621 C C . ALA A 1 84 ? 14.119 17.547 -7.083 1.00 55.06 84 ALA A C 1
ATOM 623 O O . ALA A 1 84 ? 14.786 18.512 -6.721 1.00 55.06 84 ALA A O 1
ATOM 624 N N . LEU A 1 85 ? 13.458 16.774 -6.213 1.00 55.72 85 LEU A N 1
ATOM 625 C CA . LEU A 1 85 ? 13.370 17.053 -4.776 1.00 55.72 85 LEU A CA 1
ATOM 626 C C . LEU A 1 85 ? 14.460 16.356 -3.942 1.00 55.72 85 LEU A C 1
ATOM 628 O O . LEU A 1 85 ? 14.936 16.922 -2.963 1.00 55.72 85 LEU A O 1
ATOM 632 N N . LEU A 1 86 ? 14.840 15.126 -4.306 1.00 57.19 86 LEU A N 1
ATOM 633 C CA . LEU A 1 86 ? 15.786 14.286 -3.548 1.00 57.19 86 LEU A CA 1
ATOM 634 C C . LEU A 1 86 ? 17.079 13.971 -4.311 1.00 57.19 86 LEU A C 1
ATOM 636 O O . LEU A 1 86 ? 17.959 13.301 -3.774 1.00 57.19 86 LEU A O 1
ATOM 640 N N . GLY A 1 87 ? 17.197 14.398 -5.569 1.00 62.28 87 GLY A N 1
ATOM 641 C CA . GLY A 1 87 ? 18.364 14.137 -6.416 1.00 62.28 87 GLY A CA 1
ATOM 642 C C . GLY A 1 87 ? 18.511 12.681 -6.874 1.00 62.28 87 GLY A C 1
ATOM 643 O O . GLY A 1 87 ? 19.436 12.373 -7.620 1.00 62.28 87 GLY A O 1
ATOM 644 N N . SER A 1 88 ? 17.618 11.775 -6.453 1.00 63.00 88 SER A N 1
ATOM 645 C CA . SER A 1 88 ? 17.643 10.359 -6.827 1.00 63.00 88 SER A CA 1
ATOM 646 C C . SER A 1 88 ? 16.242 9.754 -6.849 1.00 63.00 88 SER A C 1
ATOM 648 O O . SER A 1 88 ? 15.553 9.692 -5.826 1.00 63.00 88 SER A O 1
ATOM 650 N N . THR A 1 89 ? 15.850 9.246 -8.016 1.00 66.19 89 THR A N 1
ATOM 651 C CA . THR A 1 89 ? 14.592 8.523 -8.214 1.00 66.19 89 THR A CA 1
ATOM 652 C C . THR A 1 89 ? 14.489 7.299 -7.314 1.00 66.19 89 THR A C 1
ATOM 654 O O . THR A 1 89 ? 13.450 7.059 -6.702 1.00 66.19 89 THR A O 1
ATOM 657 N N . LEU A 1 90 ? 15.579 6.542 -7.181 1.00 65.38 90 LEU A N 1
ATOM 658 C CA . LEU A 1 90 ? 15.597 5.326 -6.376 1.00 65.38 90 LEU A CA 1
ATOM 659 C C . LEU A 1 90 ? 15.329 5.645 -4.901 1.00 65.38 90 LEU A C 1
ATOM 661 O O . LEU A 1 90 ? 14.506 4.988 -4.269 1.0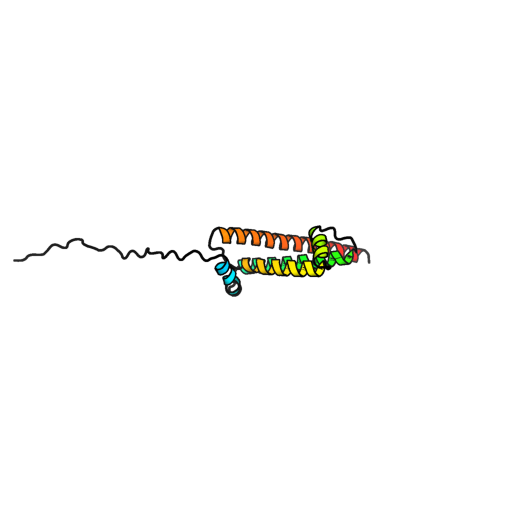0 65.38 90 LEU A O 1
ATOM 665 N N . VAL A 1 91 ? 15.951 6.699 -4.365 1.00 69.69 91 VAL A N 1
ATOM 666 C CA . VAL A 1 91 ? 15.725 7.136 -2.976 1.00 69.69 91 VAL A CA 1
ATOM 667 C C . VAL A 1 91 ? 14.277 7.588 -2.770 1.00 69.69 91 VAL A C 1
ATOM 669 O O . VAL A 1 91 ? 13.653 7.217 -1.775 1.00 69.69 91 VAL A O 1
ATOM 672 N N . TYR A 1 92 ? 13.710 8.329 -3.726 1.00 69.62 92 TYR A N 1
ATOM 673 C CA . TYR A 1 92 ? 12.303 8.730 -3.690 1.00 69.62 92 TYR A CA 1
ATOM 674 C C . TYR A 1 92 ? 11.351 7.522 -3.712 1.00 69.62 92 TYR A C 1
ATOM 676 O O . TYR A 1 92 ? 10.408 7.452 -2.917 1.00 69.62 92 TYR A O 1
ATOM 684 N N . MET A 1 93 ? 11.611 6.535 -4.572 1.00 72.75 93 MET A N 1
ATOM 685 C CA . MET A 1 93 ? 10.809 5.312 -4.663 1.00 72.75 93 MET A CA 1
ATOM 686 C C . MET A 1 93 ? 10.912 4.450 -3.403 1.00 72.75 93 MET A C 1
ATOM 688 O O . MET A 1 93 ? 9.888 3.964 -2.923 1.00 72.75 93 MET A O 1
ATOM 692 N N . VAL A 1 94 ? 12.103 4.316 -2.806 1.00 74.88 94 VAL A N 1
ATOM 693 C CA . VAL A 1 94 ? 12.274 3.648 -1.502 1.00 74.88 94 VAL A CA 1
ATOM 694 C C . VAL A 1 94 ? 11.435 4.356 -0.438 1.00 74.88 94 VAL A C 1
ATOM 696 O O . VAL A 1 94 ? 10.642 3.717 0.253 1.00 74.88 94 VAL A O 1
ATOM 699 N N . ALA A 1 95 ? 11.574 5.678 -0.313 1.00 77.31 95 ALA A N 1
ATOM 700 C CA . ALA A 1 95 ? 10.903 6.451 0.730 1.00 77.31 95 ALA A CA 1
ATOM 701 C C . ALA A 1 95 ? 9.372 6.383 0.610 1.00 77.31 95 ALA A C 1
ATOM 703 O O . ALA A 1 95 ? 8.672 6.127 1.593 1.00 77.31 95 ALA A O 1
ATOM 704 N N . THR A 1 96 ? 8.843 6.555 -0.602 1.00 79.56 96 THR A N 1
ATOM 705 C CA . THR A 1 96 ? 7.401 6.445 -0.868 1.00 79.56 96 THR A CA 1
ATOM 706 C C . THR A 1 96 ? 6.888 5.028 -0.630 1.00 79.56 96 THR A C 1
ATOM 708 O O . THR A 1 96 ? 5.830 4.860 -0.023 1.00 79.56 96 THR A O 1
ATOM 711 N N . THR A 1 97 ? 7.649 4.001 -1.008 1.00 82.00 97 THR A N 1
ATOM 712 C CA . THR A 1 97 ? 7.276 2.600 -0.769 1.00 82.00 97 THR A CA 1
ATOM 713 C C . THR A 1 97 ? 7.264 2.260 0.715 1.00 82.00 97 THR A C 1
ATOM 715 O O . THR A 1 97 ? 6.337 1.590 1.169 1.00 82.00 97 THR A O 1
ATOM 718 N N . LEU A 1 98 ? 8.221 2.759 1.502 1.00 83.06 98 LEU A N 1
ATOM 719 C CA . LEU A 1 98 ? 8.223 2.600 2.960 1.00 83.06 98 LEU A CA 1
ATOM 720 C C . LEU A 1 98 ? 7.001 3.266 3.600 1.00 83.06 98 LEU A C 1
ATOM 722 O O . LEU A 1 98 ? 6.345 2.662 4.450 1.00 83.06 98 LEU A O 1
ATOM 726 N N . LEU A 1 99 ? 6.650 4.475 3.154 1.00 84.38 99 LEU A N 1
ATOM 727 C CA . LEU A 1 99 ? 5.471 5.190 3.638 1.00 84.38 99 LEU A CA 1
ATOM 728 C C . LEU A 1 99 ? 4.179 4.434 3.299 1.00 84.38 99 LEU A C 1
ATOM 730 O O . LEU A 1 99 ? 3.355 4.188 4.182 1.00 84.38 99 LEU A O 1
ATOM 734 N N . VAL A 1 100 ? 4.019 4.004 2.044 1.00 85.81 100 VAL A N 1
ATOM 735 C CA . VAL A 1 100 ? 2.864 3.211 1.594 1.00 85.81 100 VAL A CA 1
ATOM 736 C C . VAL A 1 100 ? 2.789 1.885 2.349 1.00 85.81 100 VAL A C 1
ATOM 738 O O . VAL A 1 100 ? 1.719 1.512 2.820 1.00 85.81 100 VAL A O 1
ATOM 741 N N . THR A 1 101 ? 3.918 1.205 2.542 1.00 83.69 101 THR A N 1
ATOM 742 C CA . THR A 1 101 ? 4.003 -0.034 3.326 1.00 83.69 101 THR A CA 1
ATOM 743 C C . THR A 1 101 ? 3.523 0.189 4.755 1.00 83.69 101 THR A C 1
ATOM 745 O O . THR A 1 101 ? 2.672 -0.558 5.236 1.00 83.69 101 THR A O 1
ATOM 748 N N . GLY A 1 102 ? 4.001 1.255 5.406 1.00 84.69 102 GLY A N 1
ATOM 749 C CA . GLY A 1 102 ? 3.560 1.659 6.738 1.00 84.69 102 GLY A CA 1
ATOM 750 C C . GLY A 1 102 ? 2.048 1.864 6.807 1.00 84.69 102 GLY A C 1
ATOM 751 O O . GLY A 1 102 ? 1.395 1.316 7.693 1.00 84.69 102 GLY A O 1
ATOM 752 N N . LEU A 1 103 ? 1.462 2.562 5.833 1.00 86.69 103 LEU A N 1
ATOM 753 C CA . LEU A 1 103 ? 0.012 2.763 5.757 1.00 86.69 103 LEU A CA 1
ATOM 754 C C . LEU A 1 103 ? -0.758 1.454 5.528 1.00 86.69 103 LEU A C 1
ATOM 756 O O . LEU A 1 103 ? -1.779 1.214 6.172 1.00 86.69 103 LEU A O 1
ATOM 760 N N . LEU A 1 104 ? -0.265 0.574 4.658 1.00 87.44 104 LEU A N 1
ATOM 761 C CA . LEU A 1 104 ? -0.910 -0.704 4.351 1.00 87.44 104 LEU A CA 1
ATOM 762 C C . LEU A 1 104 ? -0.900 -1.676 5.536 1.00 87.44 104 LEU A C 1
ATOM 764 O O . LEU A 1 104 ? -1.757 -2.563 5.585 1.00 87.44 104 LEU A O 1
ATOM 768 N N . THR A 1 105 ? -0.015 -1.505 6.528 1.00 85.75 105 THR A N 1
ATOM 769 C CA . THR A 1 105 ? -0.070 -2.300 7.770 1.00 85.75 105 THR A CA 1
ATOM 770 C C . THR A 1 105 ? -1.407 -2.146 8.500 1.00 85.75 105 THR A C 1
ATOM 772 O O . THR A 1 105 ? -1.902 -3.115 9.085 1.00 85.75 105 THR A O 1
ATOM 775 N N . VAL A 1 106 ? -2.034 -0.968 8.396 1.00 87.62 106 VAL A N 1
ATOM 776 C CA . VAL A 1 106 ? -3.303 -0.618 9.050 1.00 87.62 106 VAL A CA 1
ATOM 777 C C . VAL A 1 106 ? -4.475 -1.451 8.518 1.00 87.62 106 VAL A C 1
ATOM 779 O O . VAL A 1 106 ? -5.457 -1.657 9.233 1.00 87.62 106 VAL A O 1
ATOM 782 N N . LEU A 1 107 ? -4.366 -2.031 7.314 1.00 85.81 107 LEU A N 1
ATOM 783 C CA . LEU A 1 107 ? -5.387 -2.938 6.771 1.00 85.81 107 LEU A CA 1
ATOM 784 C C . LEU A 1 107 ? -5.663 -4.146 7.669 1.00 85.81 107 LEU A C 1
ATOM 786 O O . LEU A 1 107 ? -6.784 -4.659 7.661 1.00 85.81 107 LEU A O 1
ATOM 790 N N . ALA A 1 108 ? -4.683 -4.562 8.477 1.00 84.06 108 ALA A N 1
ATOM 791 C CA . ALA A 1 108 ? -4.845 -5.643 9.442 1.00 84.06 108 ALA A CA 1
ATOM 792 C C . ALA A 1 108 ? -5.847 -5.311 10.566 1.00 84.06 108 ALA A C 1
ATOM 794 O O . ALA A 1 108 ? -6.380 -6.228 11.192 1.00 84.06 108 ALA A O 1
ATOM 795 N N . VAL A 1 109 ? -6.140 -4.030 10.821 1.00 86.62 109 VAL A N 1
ATOM 796 C CA . VAL A 1 109 ? -7.064 -3.597 11.877 1.00 86.62 109 VAL A CA 1
ATOM 797 C C . VAL A 1 109 ? -8.496 -3.529 11.346 1.00 86.62 109 VAL A C 1
ATOM 799 O O . VAL A 1 109 ? -8.772 -3.009 10.265 1.00 86.62 109 VAL A O 1
ATOM 802 N N . ARG A 1 110 ? -9.458 -4.032 12.126 1.00 85.00 110 ARG A N 1
ATOM 803 C CA . ARG A 1 110 ? -10.886 -3.903 11.802 1.00 85.00 110 ARG A CA 1
ATOM 804 C C . ARG A 1 110 ? -11.340 -2.442 11.990 1.00 85.00 110 ARG A C 1
ATOM 806 O O . ARG A 1 110 ? -11.062 -1.874 13.047 1.00 85.00 110 ARG A O 1
ATOM 813 N N . PRO A 1 111 ? -12.042 -1.824 11.021 1.00 85.00 111 PRO A N 1
ATOM 814 C CA . PRO A 1 111 ? -12.626 -0.501 11.201 1.00 85.00 111 PRO A CA 1
ATOM 815 C C . PRO A 1 111 ? -13.777 -0.569 12.207 1.00 85.00 111 PRO A C 1
ATOM 817 O O . PRO A 1 111 ? -14.496 -1.567 12.278 1.00 85.00 111 PRO A O 1
ATOM 820 N N . VAL A 1 112 ? -13.936 0.501 12.973 1.00 84.44 112 VAL A N 1
ATOM 821 C CA . VAL A 1 112 ? -14.815 0.572 14.151 1.00 84.44 112 VAL A CA 1
ATOM 822 C C . VAL A 1 112 ? -15.921 1.617 13.991 1.00 84.44 112 VAL A C 1
ATOM 824 O O . VAL A 1 112 ? -17.023 1.412 14.480 1.00 84.44 112 VAL A O 1
ATOM 827 N N . ASN A 1 113 ? -15.670 2.680 13.225 1.00 85.06 113 ASN A N 1
ATOM 828 C CA . ASN A 1 113 ? -16.603 3.786 12.996 1.00 85.06 113 ASN A CA 1
ATOM 829 C C . ASN A 1 113 ? -16.458 4.315 11.554 1.00 85.06 113 ASN A C 1
ATOM 831 O O . ASN A 1 113 ? -15.502 3.965 10.852 1.00 85.06 113 ASN A O 1
ATOM 835 N N . GLY A 1 114 ? -17.395 5.161 11.107 1.00 84.75 114 GLY A N 1
ATOM 836 C CA . GLY A 1 114 ? -17.475 5.679 9.730 1.00 84.75 114 GLY A CA 1
ATOM 837 C C . GLY A 1 114 ? -16.137 6.147 9.130 1.00 84.75 114 GLY A C 1
ATOM 838 O O . GLY A 1 114 ? -15.717 5.583 8.118 1.00 84.75 114 GLY A O 1
ATOM 839 N N . PRO A 1 115 ? -15.396 7.067 9.781 1.00 85.69 115 PRO A N 1
ATOM 840 C CA . PRO A 1 115 ? -14.118 7.568 9.266 1.00 85.69 115 PRO A CA 1
ATOM 841 C C . PRO A 1 115 ? -13.063 6.468 9.092 1.00 85.69 115 PRO A C 1
ATOM 843 O O . PRO A 1 115 ? -12.401 6.383 8.061 1.00 85.69 115 PRO A O 1
ATOM 846 N N . THR A 1 116 ? -12.942 5.564 10.072 1.00 86.19 116 THR A N 1
ATOM 847 C CA . THR A 1 116 ? -11.995 4.437 9.992 1.00 86.19 116 THR A CA 1
ATOM 848 C C . THR A 1 116 ? -12.366 3.453 8.887 1.00 86.19 116 THR A C 1
ATOM 850 O O . THR A 1 116 ? -11.483 2.862 8.280 1.00 86.19 116 THR A O 1
ATOM 853 N N . ARG A 1 117 ? -13.663 3.285 8.591 1.00 86.31 117 ARG A N 1
ATOM 854 C CA . ARG A 1 117 ? -14.137 2.422 7.504 1.00 86.31 117 ARG A CA 1
ATOM 855 C C . ARG A 1 117 ? -13.826 3.037 6.143 1.00 86.31 117 ARG A C 1
ATOM 857 O O . ARG A 1 117 ? -13.365 2.315 5.267 1.00 86.31 117 ARG A O 1
ATOM 864 N N . MET A 1 118 ? -14.026 4.346 5.989 1.00 89.12 118 MET A N 1
ATOM 865 C CA . MET A 1 118 ? -13.673 5.069 4.766 1.00 89.12 118 MET A CA 1
ATOM 866 C C . MET A 1 118 ? -12.164 4.997 4.497 1.00 89.12 118 MET A C 1
ATOM 868 O O . MET A 1 118 ? -11.755 4.603 3.408 1.00 89.12 118 MET A O 1
ATOM 872 N N . LEU A 1 119 ? -11.339 5.273 5.513 1.00 88.19 119 LEU A N 1
ATOM 873 C CA . LEU A 1 119 ? -9.883 5.159 5.406 1.00 88.19 119 LEU A CA 1
ATOM 874 C C . LEU A 1 119 ? -9.440 3.720 5.111 1.00 88.19 119 LEU A C 1
ATOM 876 O O . LEU A 1 119 ? -8.578 3.501 4.267 1.00 88.19 119 LEU A O 1
ATOM 880 N N . TRP A 1 120 ? -10.048 2.728 5.766 1.00 91.44 120 TRP A N 1
ATOM 881 C CA . TRP A 1 120 ? -9.743 1.320 5.514 1.00 91.44 120 TRP A CA 1
ATOM 882 C C . TRP A 1 120 ? -10.050 0.922 4.064 1.00 91.44 120 TRP A C 1
ATOM 884 O O . TRP A 1 120 ? -9.230 0.259 3.438 1.00 91.44 120 TRP A O 1
ATOM 894 N N . TRP A 1 121 ? -11.182 1.363 3.505 1.00 91.44 121 TRP A N 1
ATOM 895 C CA . TRP A 1 121 ? -11.511 1.122 2.097 1.00 91.44 121 TRP A CA 1
ATOM 896 C C . TRP A 1 121 ? -10.544 1.815 1.140 1.00 91.44 121 TRP A C 1
ATOM 898 O O . TRP A 1 121 ? -10.105 1.188 0.181 1.00 91.44 121 TRP A O 1
ATOM 908 N N . ALA A 1 122 ? -10.155 3.062 1.418 1.00 90.12 122 ALA A N 1
ATOM 909 C CA . ALA A 1 122 ? -9.156 3.766 0.616 1.00 90.12 122 ALA A CA 1
ATOM 910 C C . ALA A 1 122 ? -7.810 3.018 0.603 1.00 90.12 122 ALA A C 1
ATOM 912 O O . ALA A 1 122 ? -7.221 2.812 -0.457 1.00 90.12 122 ALA A O 1
ATOM 913 N N . LEU A 1 123 ? -7.359 2.536 1.765 1.00 88.12 123 LEU A N 1
ATOM 914 C CA . LEU A 1 123 ? -6.148 1.719 1.870 1.00 88.12 123 LEU A CA 1
ATOM 915 C C . LEU A 1 123 ? -6.296 0.366 1.166 1.00 88.12 123 LEU A C 1
ATOM 917 O O . LEU A 1 123 ? -5.331 -0.124 0.587 1.00 88.12 123 LEU A O 1
ATOM 921 N N . ALA A 1 124 ? -7.485 -0.240 1.194 1.00 86.94 124 ALA A N 1
ATOM 922 C CA . ALA A 1 124 ? -7.732 -1.524 0.546 1.00 86.94 124 ALA A CA 1
ATOM 923 C C . ALA A 1 124 ? -7.689 -1.383 -0.979 1.00 86.94 124 ALA A C 1
ATOM 925 O O . ALA A 1 124 ? -7.089 -2.219 -1.648 1.00 86.94 124 ALA A O 1
ATOM 926 N N . LEU A 1 125 ? -8.262 -0.299 -1.513 1.00 89.88 125 LEU A N 1
ATOM 927 C CA . LEU A 1 125 ? -8.177 0.048 -2.931 1.00 89.88 125 LEU A CA 1
ATOM 928 C C . LEU A 1 125 ? -6.734 0.331 -3.352 1.00 89.88 125 LEU A C 1
ATOM 930 O O . LEU A 1 125 ? -6.286 -0.198 -4.365 1.00 89.88 125 LEU A O 1
ATOM 934 N N . LEU A 1 126 ? -5.984 1.095 -2.551 1.00 86.69 126 LEU A N 1
ATOM 935 C CA . LEU A 1 126 ? -4.562 1.338 -2.799 1.00 86.69 126 LEU A CA 1
ATOM 936 C C . LEU A 1 126 ? -3.760 0.028 -2.824 1.00 86.69 126 LEU A C 1
ATOM 938 O O . LEU A 1 126 ? -2.949 -0.187 -3.722 1.00 86.69 126 LEU A O 1
ATOM 942 N N . GLY A 1 127 ? -3.999 -0.859 -1.856 1.00 80.81 127 GLY A N 1
ATOM 943 C CA . GLY A 1 127 ? -3.355 -2.167 -1.788 1.00 80.81 127 GLY A CA 1
ATOM 944 C C . GLY A 1 127 ? -3.688 -3.050 -2.990 1.00 80.81 127 GLY A C 1
ATOM 945 O O . GLY A 1 127 ? -2.784 -3.603 -3.612 1.00 80.81 127 GLY A O 1
ATOM 946 N N . ALA A 1 128 ? -4.965 -3.120 -3.371 1.00 84.50 128 ALA A N 1
ATOM 947 C CA . ALA A 1 128 ? -5.412 -3.840 -4.561 1.00 84.50 128 ALA A CA 1
ATOM 948 C C . ALA A 1 128 ? -4.772 -3.292 -5.845 1.00 84.50 128 ALA A C 1
ATOM 950 O O . ALA A 1 128 ? -4.306 -4.074 -6.670 1.00 84.50 128 ALA A O 1
ATOM 951 N N . ALA A 1 129 ? -4.680 -1.967 -5.990 1.00 83.31 129 ALA A N 1
ATOM 952 C CA . ALA A 1 129 ? -4.010 -1.343 -7.126 1.00 83.31 129 ALA A CA 1
ATOM 953 C C . ALA A 1 129 ? -2.526 -1.736 -7.195 1.00 83.31 129 ALA A C 1
ATOM 955 O O . ALA A 1 129 ? -2.050 -2.126 -8.256 1.00 83.31 129 ALA A O 1
ATOM 956 N N . LYS A 1 130 ? -1.804 -1.719 -6.064 1.00 81.31 130 LYS A N 1
ATOM 957 C CA . LYS A 1 130 ? -0.399 -2.159 -6.012 1.00 81.31 130 LYS A CA 1
ATOM 958 C C . LYS A 1 130 ? -0.227 -3.629 -6.397 1.00 81.31 130 LYS A C 1
ATOM 960 O O . LYS A 1 130 ? 0.716 -3.956 -7.106 1.00 81.31 130 LYS A O 1
ATOM 965 N N . ILE A 1 131 ? -1.137 -4.506 -5.973 1.00 81.31 131 ILE A N 1
ATOM 966 C CA . ILE A 1 131 ? -1.126 -5.920 -6.378 1.00 81.31 131 ILE A CA 1
ATOM 967 C C . ILE A 1 131 ? -1.350 -6.045 -7.891 1.00 81.31 131 ILE A C 1
ATOM 969 O O . ILE A 1 131 ? -0.604 -6.754 -8.558 1.00 81.31 131 ILE A O 1
ATOM 973 N N . ALA A 1 132 ? -2.350 -5.350 -8.438 1.00 81.62 132 ALA A N 1
ATOM 974 C CA . ALA A 1 132 ? -2.672 -5.411 -9.861 1.00 81.62 132 ALA A CA 1
ATOM 975 C C . ALA A 1 132 ? -1.513 -4.915 -10.739 1.00 81.62 132 ALA A C 1
ATOM 977 O O . ALA A 1 132 ? -1.146 -5.587 -11.701 1.00 81.62 132 ALA A O 1
ATOM 978 N N . VAL A 1 133 ? -0.899 -3.784 -10.377 1.00 78.81 133 VAL A N 1
ATOM 979 C CA . VAL A 1 133 ? 0.270 -3.246 -11.089 1.00 78.81 133 VAL A CA 1
ATOM 980 C C . VAL A 1 133 ? 1.461 -4.197 -10.982 1.00 78.81 133 VAL A C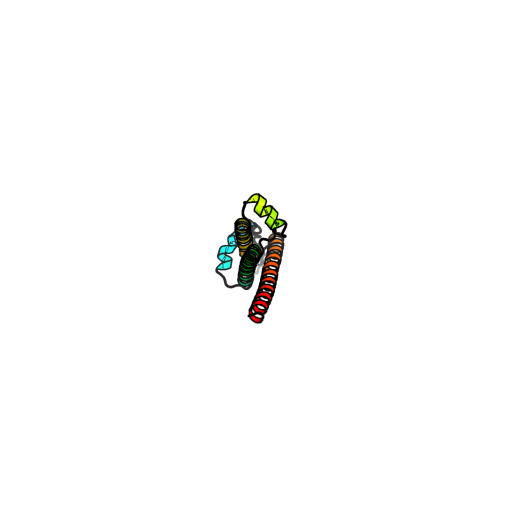 1
ATOM 982 O O . VAL A 1 133 ? 2.103 -4.472 -11.988 1.00 78.81 133 VAL A O 1
ATOM 985 N N . ALA A 1 134 ? 1.718 -4.773 -9.805 1.00 76.81 134 ALA A N 1
ATOM 986 C CA . ALA A 1 134 ? 2.781 -5.760 -9.641 1.00 76.81 134 ALA A CA 1
ATOM 987 C C . ALA A 1 134 ? 2.583 -6.989 -10.544 1.00 76.81 134 ALA A C 1
ATOM 989 O O . ALA A 1 134 ? 3.534 -7.435 -11.179 1.00 76.81 134 ALA A O 1
ATOM 990 N N . ILE A 1 135 ? 1.357 -7.515 -10.639 1.00 79.94 135 ILE A N 1
ATOM 991 C CA . ILE A 1 135 ? 1.036 -8.633 -11.540 1.00 79.94 135 ILE A CA 1
ATOM 992 C C . ILE A 1 135 ? 1.267 -8.227 -12.997 1.00 79.94 135 ILE A C 1
ATOM 994 O O . ILE A 1 135 ? 1.913 -8.967 -13.733 1.00 79.94 135 ILE A O 1
ATOM 998 N N . LEU A 1 136 ? 0.785 -7.051 -13.408 1.00 79.38 136 LEU A N 1
ATOM 999 C CA . LEU A 1 136 ? 0.975 -6.558 -14.772 1.00 79.38 136 LEU A CA 1
ATOM 1000 C C . LEU A 1 136 ? 2.464 -6.427 -15.118 1.00 79.38 136 LEU A C 1
ATOM 1002 O O . LEU A 1 136 ? 2.895 -6.915 -16.159 1.00 79.38 136 LEU A O 1
ATOM 1006 N N . ASN A 1 137 ? 3.258 -5.835 -14.223 1.00 74.38 137 ASN A N 1
ATOM 1007 C CA . ASN A 1 137 ? 4.696 -5.669 -14.420 1.00 74.38 137 ASN A CA 1
ATOM 1008 C C . ASN A 1 137 ? 5.416 -7.021 -14.506 1.00 74.38 137 ASN A C 1
ATOM 1010 O O . ASN A 1 137 ? 6.322 -7.175 -15.321 1.00 74.38 137 ASN A O 1
ATOM 1014 N N . LEU A 1 138 ? 5.008 -8.011 -13.705 1.00 76.38 138 LEU A N 1
ATOM 1015 C CA . LEU A 1 138 ? 5.559 -9.365 -13.782 1.00 76.38 138 LEU A CA 1
ATOM 1016 C C . LEU A 1 138 ? 5.239 -10.040 -15.119 1.00 76.38 138 LEU A C 1
ATOM 1018 O O . LEU A 1 138 ? 6.133 -10.640 -15.705 1.00 76.38 138 LEU A O 1
ATOM 1022 N N . VAL A 1 139 ? 4.010 -9.904 -15.626 1.00 78.94 139 VAL A N 1
ATOM 1023 C CA . VAL A 1 139 ? 3.618 -10.451 -16.937 1.00 78.94 139 VAL A CA 1
ATOM 1024 C C . VAL A 1 139 ? 4.427 -9.810 -18.066 1.00 78.94 139 VAL A C 1
ATOM 1026 O O . VAL A 1 139 ? 4.931 -10.515 -18.937 1.00 78.94 139 VAL A O 1
ATOM 1029 N N . VAL A 1 140 ? 4.598 -8.485 -18.040 1.00 75.38 140 VAL A N 1
ATOM 1030 C CA . VAL A 1 140 ? 5.412 -7.767 -19.036 1.00 75.38 140 VAL A CA 1
ATOM 1031 C C . VAL A 1 140 ? 6.875 -8.213 -18.975 1.00 75.38 140 VAL A C 1
ATOM 1033 O O . VAL A 1 140 ? 7.485 -8.453 -20.014 1.00 75.38 140 VAL A O 1
ATOM 1036 N N . LEU A 1 141 ? 7.432 -8.371 -17.770 1.00 70.69 141 LEU A N 1
ATOM 1037 C CA . LEU A 1 141 ? 8.810 -8.824 -17.591 1.00 70.69 141 LEU A CA 1
ATOM 1038 C C . LEU A 1 141 ? 9.012 -10.269 -18.069 1.00 70.69 141 LEU A C 1
ATOM 1040 O O . LEU A 1 141 ? 10.026 -10.556 -18.697 1.00 70.69 141 LEU A O 1
ATOM 1044 N N . GLN A 1 142 ? 8.053 -11.162 -17.808 1.00 75.62 142 GLN A N 1
ATOM 1045 C CA . GLN A 1 142 ? 8.074 -12.534 -18.327 1.00 75.62 142 GLN A CA 1
ATOM 1046 C C . GLN A 1 142 ? 8.064 -12.548 -19.857 1.00 75.62 142 GLN A C 1
ATOM 1048 O O . GLN A 1 142 ? 8.946 -13.153 -20.454 1.00 75.62 142 GLN A O 1
ATOM 1053 N N . GLY A 1 143 ? 7.155 -11.800 -20.493 1.00 72.75 143 GLY A N 1
ATOM 1054 C CA . GLY A 1 143 ? 7.107 -11.717 -21.955 1.00 72.75 143 GLY A CA 1
ATOM 1055 C C . GLY A 1 143 ? 8.396 -11.167 -22.580 1.00 72.75 143 GLY A C 1
ATOM 1056 O O . GLY A 1 143 ? 8.820 -11.639 -23.631 1.00 72.75 143 GLY A O 1
ATOM 1057 N N . ALA A 1 144 ? 9.054 -10.203 -21.927 1.00 68.44 144 ALA A N 1
ATOM 1058 C CA . ALA A 1 144 ? 10.340 -9.675 -22.383 1.00 68.44 144 ALA A CA 1
ATOM 1059 C C . ALA A 1 144 ? 11.491 -10.690 -22.243 1.00 68.44 144 ALA A C 1
ATOM 1061 O O . ALA A 1 144 ? 12.375 -10.726 -23.096 1.00 68.44 144 ALA A O 1
ATOM 1062 N N . LEU A 1 145 ? 11.485 -11.507 -21.184 1.00 70.44 145 LEU A N 1
ATOM 1063 C CA . LEU A 1 145 ? 12.475 -12.569 -20.982 1.00 70.44 145 LEU A CA 1
ATOM 1064 C C . LEU A 1 145 ? 12.302 -13.702 -21.996 1.00 70.44 145 LEU A C 1
ATOM 1066 O O . LEU A 1 145 ? 13.291 -14.121 -22.590 1.00 70.44 145 LEU A O 1
ATOM 1070 N N . ASP A 1 146 ? 11.070 -14.151 -22.233 1.00 71.75 146 ASP A N 1
ATOM 1071 C CA . ASP A 1 146 ? 10.783 -15.214 -23.203 1.00 71.75 146 ASP A CA 1
ATOM 1072 C C . ASP A 1 146 ? 11.199 -14.784 -24.622 1.00 71.75 146 ASP A C 1
ATOM 1074 O O . ASP A 1 146 ? 11.913 -15.509 -25.313 1.00 71.75 146 ASP A O 1
ATOM 1078 N N . ALA A 1 147 ? 10.882 -13.543 -25.010 1.00 64.62 147 ALA A N 1
ATOM 1079 C CA . ALA A 1 147 ? 11.315 -12.974 -26.286 1.00 64.62 147 ALA A CA 1
ATOM 1080 C C . ALA A 1 147 ? 12.844 -12.834 -26.412 1.00 64.62 147 ALA A C 1
ATOM 1082 O O . ALA A 1 147 ? 13.371 -12.863 -27.521 1.00 64.62 147 ALA A O 1
ATOM 1083 N N . ALA A 1 148 ? 13.568 -12.666 -25.302 1.00 59.62 148 ALA A N 1
ATOM 1084 C CA . ALA A 1 148 ? 15.028 -12.608 -25.310 1.00 59.62 148 ALA A CA 1
ATOM 1085 C C . ALA A 1 148 ? 15.672 -13.998 -25.443 1.00 59.62 148 ALA A C 1
ATOM 1087 O O . ALA A 1 148 ? 16.760 -14.102 -26.005 1.00 59.62 148 ALA A O 1
ATOM 1088 N N . VAL A 1 149 ? 15.016 -15.052 -24.944 1.00 61.41 149 VAL A N 1
ATOM 1089 C CA . VAL A 1 149 ? 15.481 -16.444 -25.073 1.00 61.41 149 VAL A CA 1
ATOM 1090 C C . VAL A 1 149 ? 15.270 -16.970 -26.493 1.00 61.41 149 VAL A C 1
ATOM 1092 O O . VAL A 1 149 ? 16.153 -17.644 -27.006 1.00 61.41 149 VAL A O 1
ATOM 1095 N N . ASP A 1 150 ? 14.172 -16.606 -27.161 1.00 57.94 150 ASP A N 1
ATOM 1096 C CA . ASP A 1 150 ? 13.884 -17.038 -28.543 1.00 57.94 150 ASP A CA 1
ATOM 1097 C C . ASP A 1 150 ? 14.819 -16.425 -29.611 1.00 57.94 150 ASP A C 1
ATOM 1099 O O . ASP A 1 150 ? 14.808 -16.844 -30.769 1.00 57.94 150 ASP A O 1
ATOM 1103 N N . VAL A 1 151 ? 15.619 -15.417 -29.249 1.00 55.28 151 VAL A N 1
ATOM 1104 C CA . VAL A 1 151 ? 16.562 -14.728 -30.153 1.00 55.28 151 VAL A CA 1
ATOM 1105 C C . VAL A 1 151 ? 17.994 -15.292 -30.050 1.00 55.28 151 VAL A C 1
ATOM 1107 O O . VAL A 1 151 ? 18.850 -14.916 -30.853 1.00 55.28 151 VAL A O 1
ATOM 1110 N N . VAL A 1 152 ? 18.263 -16.202 -29.103 1.00 47.19 152 VAL A N 1
ATOM 1111 C CA . VAL A 1 152 ? 19.571 -16.866 -28.896 1.00 47.19 152 VAL A CA 1
ATOM 1112 C C . VAL A 1 152 ? 19.570 -18.271 -29.487 1.00 47.19 152 VAL A C 1
ATOM 1114 O O . VAL A 1 152 ? 20.560 -18.598 -30.181 1.00 47.19 152 VAL A O 1
#

Secondary structure (DSSP, 8-state):
----------------------PPPPPHHHHHHTHHHHHHS--HHHHHHHHHHHHHHHHHHHHHHHHHHS------HHHHHHHHHHS-HHHHHHHHHHHHHHHHHGGGSPP-SHHHHHHHHHHHHHHHHHHHHHHHHHHHHHHHHHHHHTT-